Protein AF-A0A6A7LG44-F1 (afdb_monomer_lite)

Structure (mmCIF, N/CA/C/O backbone):
data_AF-A0A6A7LG44-F1
#
_entry.id   AF-A0A6A7LG44-F1
#
loop_
_atom_site.group_PDB
_atom_site.id
_atom_site.type_symbol
_atom_site.label_atom_id
_atom_site.label_alt_id
_atom_site.label_comp_id
_atom_site.label_asym_id
_atom_site.label_entity_id
_atom_site.label_seq_id
_atom_site.pdbx_PDB_ins_code
_atom_site.Cartn_x
_atom_site.Cartn_y
_atom_site.Cartn_z
_atom_site.occupancy
_atom_site.B_iso_or_equiv
_atom_site.auth_seq_id
_atom_site.auth_comp_id
_atom_site.auth_asym_id
_atom_site.auth_atom_id
_atom_site.pdbx_PDB_model_num
ATOM 1 N N . MET A 1 1 ? 0.742 14.446 -6.943 1.00 58.62 1 MET A N 1
ATOM 2 C CA . MET A 1 1 ? 0.602 13.362 -5.948 1.00 58.62 1 MET A CA 1
ATOM 3 C C . MET A 1 1 ? -0.773 12.757 -6.145 1.00 58.62 1 MET A C 1
ATOM 5 O O . MET A 1 1 ? -1.680 13.525 -6.442 1.00 58.62 1 MET A O 1
ATOM 9 N N . GLY A 1 2 ? -0.900 11.430 -6.089 1.00 68.12 2 GLY A N 1
ATOM 10 C CA . GLY A 1 2 ? -2.193 10.758 -6.260 1.00 68.12 2 GLY A CA 1
ATOM 11 C C . GLY A 1 2 ? -3.125 11.028 -5.080 1.00 68.12 2 GLY A C 1
ATOM 12 O O . GLY A 1 2 ? -2.655 11.289 -3.975 1.00 68.12 2 GLY A O 1
ATOM 13 N N . ILE A 1 3 ? -4.430 10.988 -5.319 1.00 86.12 3 ILE A N 1
ATOM 14 C CA . ILE A 1 3 ? -5.454 11.012 -4.268 1.00 86.12 3 ILE A CA 1
ATOM 15 C C . ILE A 1 3 ? -5.689 9.552 -3.844 1.00 86.12 3 ILE A C 1
ATOM 17 O O . ILE A 1 3 ? -5.476 8.653 -4.652 1.00 86.12 3 ILE A O 1
ATOM 21 N N . MET A 1 4 ? -6.024 9.302 -2.575 1.00 94.00 4 MET A N 1
ATOM 22 C CA . MET A 1 4 ? -6.431 7.955 -2.143 1.00 94.00 4 MET A CA 1
ATOM 23 C C . MET A 1 4 ? -7.726 7.548 -2.850 1.00 94.00 4 MET A C 1
ATOM 25 O O . MET A 1 4 ? -8.610 8.391 -3.000 1.00 94.00 4 MET A O 1
ATOM 29 N N . ASP A 1 5 ? -7.856 6.283 -3.242 1.00 95.81 5 ASP A N 1
ATOM 30 C CA . ASP A 1 5 ? -9.066 5.802 -3.922 1.00 95.81 5 ASP A CA 1
ATOM 31 C C . ASP A 1 5 ? -10.249 5.766 -2.955 1.00 95.81 5 ASP A C 1
ATOM 33 O O . ASP A 1 5 ? -11.361 6.174 -3.289 1.00 95.81 5 ASP A O 1
ATOM 37 N N . PHE A 1 6 ? -9.983 5.350 -1.713 1.00 96.75 6 PHE A N 1
ATOM 38 C CA . PHE A 1 6 ? -10.963 5.362 -0.635 1.00 96.75 6 PHE A CA 1
ATOM 39 C C . PHE A 1 6 ? -10.375 5.953 0.642 1.00 96.75 6 PHE A C 1
ATOM 41 O O . PHE A 1 6 ? -9.238 5.669 1.032 1.00 96.75 6 PHE A O 1
ATOM 48 N N . TYR A 1 7 ? -11.208 6.722 1.339 1.00 97.50 7 TYR A N 1
ATOM 49 C CA . TYR A 1 7 ? -10.982 7.100 2.725 1.00 97.50 7 TYR A CA 1
ATOM 50 C C . TYR A 1 7 ? -11.949 6.332 3.626 1.00 97.50 7 TYR A C 1
ATOM 52 O O . TYR A 1 7 ? -13.162 6.422 3.436 1.00 97.50 7 TYR A O 1
ATOM 60 N N . LEU A 1 8 ? -11.422 5.596 4.609 1.00 97.56 8 LEU A N 1
ATOM 61 C CA . LEU A 1 8 ? -12.232 4.869 5.592 1.00 97.56 8 LEU A CA 1
ATOM 62 C C . LEU A 1 8 ? -12.061 5.517 6.977 1.00 97.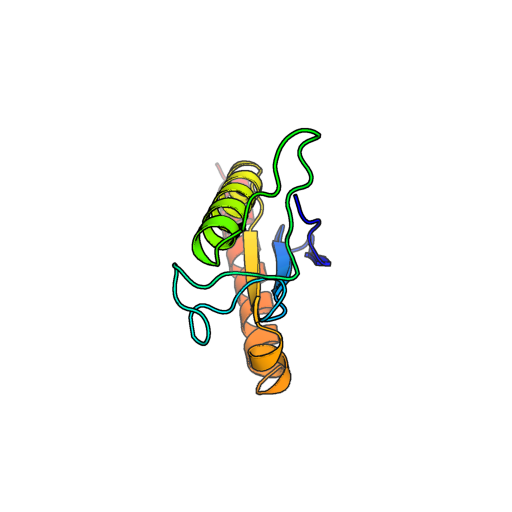56 8 LEU A C 1
ATOM 64 O O . LEU A 1 8 ? -11.022 5.314 7.628 1.00 97.56 8 LEU A O 1
ATOM 68 N N . PRO A 1 9 ? -13.042 6.310 7.441 1.00 96.56 9 PRO A N 1
ATOM 69 C CA . PRO A 1 9 ? -12.897 7.123 8.645 1.00 96.56 9 PRO A CA 1
ATOM 70 C C . PRO A 1 9 ? -12.719 6.287 9.920 1.00 96.56 9 PRO A C 1
ATOM 72 O O . PRO A 1 9 ? -11.975 6.681 10.816 1.00 96.56 9 PRO A O 1
ATOM 75 N N . GLU A 1 10 ? -13.309 5.093 10.003 1.00 95.75 10 GLU A N 1
ATOM 76 C CA . GLU A 1 10 ? -13.293 4.242 11.201 1.00 95.75 10 GLU A CA 1
ATOM 77 C C . GLU A 1 10 ? -11.893 3.754 11.595 1.00 95.75 10 GLU A C 1
ATOM 79 O O . GLU A 1 10 ? -11.677 3.372 12.749 1.00 95.75 10 GLU A O 1
ATOM 84 N N . GLY A 1 11 ? -10.959 3.727 10.643 1.00 96.75 11 GLY A N 1
ATOM 85 C CA . GLY A 1 11 ? -9.551 3.390 10.865 1.00 96.75 11 GLY A CA 1
ATOM 86 C C . GLY A 1 11 ? -8.584 4.538 10.569 1.00 96.75 11 GLY A C 1
ATOM 87 O O . GLY A 1 11 ? -7.368 4.319 10.569 1.00 96.75 11 GLY A O 1
ATOM 88 N N . ASN A 1 12 ? -9.114 5.724 10.243 1.00 96.94 12 ASN A N 1
ATOM 89 C CA . ASN A 1 12 ? -8.388 6.802 9.576 1.00 96.94 12 ASN A CA 1
ATOM 90 C C . ASN A 1 12 ? -7.512 6.274 8.421 1.00 96.94 12 ASN A C 1
ATOM 92 O O . ASN A 1 12 ? -6.311 6.555 8.358 1.00 96.94 12 ASN A O 1
ATOM 96 N N . ILE A 1 13 ? -8.087 5.417 7.569 1.00 98.06 13 ILE A N 1
ATOM 97 C CA . ILE A 1 13 ? -7.349 4.684 6.535 1.00 98.06 13 ILE A CA 1
ATOM 98 C C . ILE A 1 13 ? -7.403 5.442 5.212 1.00 98.06 13 ILE A C 1
ATOM 100 O O . ILE A 1 13 ? -8.487 5.725 4.709 1.00 98.06 13 ILE A O 1
ATOM 104 N N . ALA A 1 14 ? -6.232 5.691 4.630 1.00 98.00 14 ALA A N 1
ATOM 105 C CA . ALA A 1 14 ? -6.078 6.024 3.220 1.00 98.00 14 ALA A CA 1
ATOM 106 C C . ALA A 1 14 ? -5.778 4.727 2.454 1.00 98.00 14 ALA A C 1
ATOM 108 O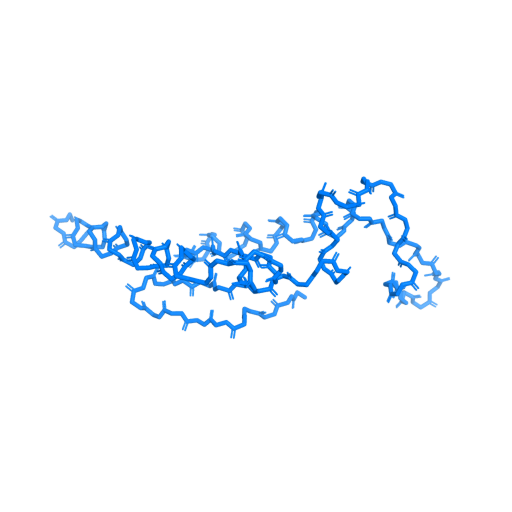 O . ALA A 1 14 ? -4.701 4.144 2.633 1.00 98.00 14 ALA A O 1
ATOM 109 N N . LEU A 1 15 ? -6.744 4.259 1.664 1.00 97.56 15 LEU A N 1
ATOM 110 C CA . LEU A 1 15 ? -6.661 3.011 0.907 1.00 97.56 15 LEU A CA 1
ATOM 111 C C . LEU A 1 15 ? -6.376 3.305 -0.569 1.00 97.56 15 LEU A C 1
ATOM 113 O O . LEU A 1 15 ? -7.046 4.141 -1.175 1.00 97.56 15 LEU A O 1
ATOM 117 N N . PHE A 1 16 ? -5.397 2.591 -1.119 1.00 97.00 16 PHE A N 1
ATOM 118 C CA . PHE A 1 16 ? -5.025 2.640 -2.530 1.00 97.00 16 PHE A CA 1
ATOM 119 C C . PHE A 1 16 ? -5.177 1.266 -3.183 1.00 97.00 16 PHE A C 1
ATOM 121 O O . PHE A 1 16 ? -4.813 0.250 -2.577 1.00 97.00 16 PHE A O 1
ATOM 128 N N . VAL A 1 17 ? -5.674 1.262 -4.415 1.00 95.88 17 VAL A N 1
ATOM 129 C CA . VAL A 1 17 ? -5.701 0.115 -5.320 1.00 95.88 17 VAL A CA 1
ATOM 130 C C . VAL A 1 17 ? -4.708 0.390 -6.442 1.00 95.88 17 VAL A C 1
ATOM 132 O O . VAL A 1 17 ? -4.932 1.220 -7.318 1.00 95.88 17 VAL A O 1
ATOM 135 N N . ASP A 1 18 ? -3.581 -0.303 -6.384 1.00 94.81 18 ASP A N 1
ATOM 136 C CA . ASP A 1 18 ? -2.468 -0.090 -7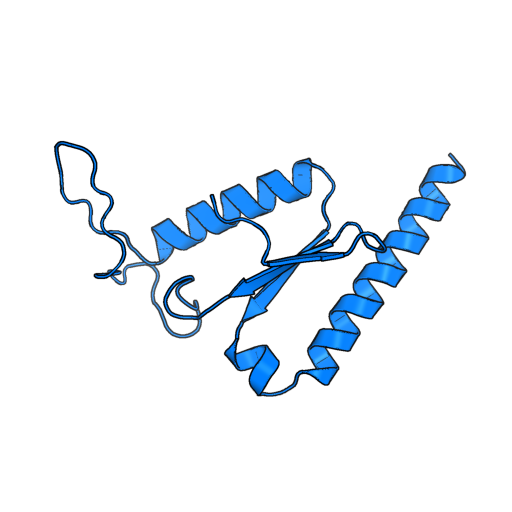.289 1.00 94.81 18 ASP A CA 1
ATOM 137 C C . ASP A 1 18 ? -2.626 -0.976 -8.530 1.00 94.81 18 ASP A C 1
ATOM 139 O O . ASP A 1 18 ? -2.560 -2.206 -8.453 1.00 94.81 18 ASP A O 1
ATOM 143 N N . ASP A 1 19 ? -2.802 -0.338 -9.687 1.00 91.19 19 ASP A N 1
ATOM 144 C CA . ASP A 1 19 ? -2.606 -0.985 -10.984 1.00 91.19 19 ASP A CA 1
ATOM 145 C C . ASP A 1 19 ? -1.106 -1.188 -11.239 1.00 91.19 19 ASP A C 1
ATOM 147 O O . ASP A 1 19 ? -0.299 -0.272 -11.050 1.00 91.19 19 ASP A O 1
ATOM 151 N N . GLY A 1 20 ? -0.743 -2.387 -11.700 1.00 89.94 20 GLY A N 1
ATOM 152 C CA . GLY A 1 20 ? 0.648 -2.816 -11.841 1.00 89.94 20 GLY A CA 1
ATOM 153 C C . GLY A 1 20 ? 1.440 -2.092 -12.930 1.00 89.94 20 GLY A C 1
ATOM 154 O O . GLY A 1 20 ? 2.661 -2.226 -12.950 1.00 89.94 20 GLY A O 1
ATOM 155 N N . VAL A 1 21 ? 0.790 -1.343 -13.829 1.00 89.00 21 VAL A N 1
ATOM 156 C CA . VAL A 1 21 ? 1.455 -0.517 -14.848 1.00 89.00 21 VAL A CA 1
ATOM 157 C C . VAL A 1 21 ? 1.661 0.896 -14.306 1.00 89.00 21 VAL A C 1
ATOM 159 O O . VAL A 1 21 ? 2.775 1.423 -14.323 1.00 89.00 21 VAL A O 1
ATOM 162 N N . TRP A 1 22 ? 0.612 1.528 -13.777 1.00 88.38 22 TRP A N 1
ATOM 163 C CA . TRP A 1 22 ? 0.705 2.894 -13.253 1.00 88.38 22 TRP A CA 1
ATOM 164 C C . TRP A 1 22 ? 1.566 2.984 -11.995 1.00 88.38 22 TRP A C 1
ATOM 166 O O . TRP A 1 22 ? 2.349 3.932 -11.851 1.00 88.38 22 TRP A O 1
ATOM 176 N N . HIS A 1 23 ? 1.457 1.994 -11.122 1.00 92.19 23 HIS A N 1
ATOM 177 C CA . HIS A 1 23 ? 2.364 1.736 -10.019 1.00 92.19 23 HIS A CA 1
ATOM 178 C C . HIS A 1 23 ? 3.155 0.483 -10.409 1.00 92.19 23 HIS A C 1
ATOM 180 O O . HIS A 1 23 ? 2.638 -0.611 -10.264 1.00 92.19 23 HIS A O 1
ATOM 186 N N . PRO A 1 24 ? 4.368 0.602 -10.973 1.00 93.75 24 PRO A N 1
ATOM 187 C CA . PRO A 1 24 ? 5.071 -0.540 -11.552 1.00 93.75 24 PRO A CA 1
ATOM 188 C C . PRO A 1 24 ? 5.259 -1.617 -10.486 1.00 93.75 24 PRO A C 1
ATOM 190 O O . PRO A 1 24 ? 5.991 -1.408 -9.521 1.00 93.75 24 PRO A O 1
ATOM 193 N N . ASP A 1 25 ? 4.552 -2.735 -10.611 1.00 95.00 25 ASP A N 1
ATOM 194 C CA . ASP A 1 25 ? 4.566 -3.787 -9.598 1.00 95.00 25 ASP A CA 1
ATOM 195 C C . ASP A 1 25 ? 5.994 -4.344 -9.462 1.00 95.00 25 ASP A C 1
ATOM 197 O O . ASP A 1 25 ? 6.529 -4.859 -10.445 1.00 95.00 25 ASP A O 1
ATOM 201 N N . PRO A 1 26 ? 6.636 -4.283 -8.279 1.00 94.50 26 PRO A N 1
ATOM 202 C CA . PRO A 1 26 ? 8.011 -4.752 -8.094 1.00 94.50 26 PRO A CA 1
ATOM 203 C C . PRO A 1 26 ? 8.180 -6.268 -8.280 1.00 94.50 26 PRO A C 1
ATOM 205 O O . PRO A 1 26 ? 9.302 -6.761 -8.257 1.00 94.50 26 PRO A O 1
ATOM 208 N N . ARG A 1 27 ? 7.088 -7.028 -8.439 1.00 94.19 27 ARG A N 1
ATOM 209 C CA . ARG A 1 27 ? 7.117 -8.448 -8.831 1.00 94.19 27 ARG A CA 1
ATOM 210 C C . ARG A 1 27 ? 7.276 -8.647 -10.341 1.00 94.19 27 ARG A C 1
ATOM 212 O O . ARG A 1 27 ? 7.522 -9.768 -10.772 1.00 94.19 27 ARG A O 1
ATOM 219 N N . ILE A 1 28 ? 7.054 -7.592 -11.126 1.00 93.94 28 ILE A N 1
ATOM 220 C CA . ILE A 1 28 ? 7.023 -7.608 -12.595 1.00 93.94 28 ILE A CA 1
ATOM 221 C C . ILE A 1 28 ? 8.101 -6.683 -13.174 1.00 93.94 28 ILE A C 1
ATOM 223 O O . ILE A 1 28 ? 8.686 -7.015 -14.199 1.00 93.94 28 ILE A O 1
ATOM 227 N N . TYR A 1 29 ? 8.355 -5.543 -12.527 1.00 95.06 29 TYR A N 1
ATOM 228 C CA . TYR A 1 29 ? 9.270 -4.506 -12.996 1.00 95.06 29 TYR A CA 1
ATOM 229 C C . TYR A 1 29 ? 10.561 -4.462 -12.184 1.00 95.06 29 TYR A C 1
ATOM 231 O O . TYR A 1 29 ? 10.542 -4.473 -10.951 1.00 95.06 29 TYR A O 1
ATOM 239 N N . GLU A 1 30 ? 11.673 -4.282 -12.887 1.00 97.06 30 GLU A N 1
ATOM 240 C CA . GLU A 1 30 ? 12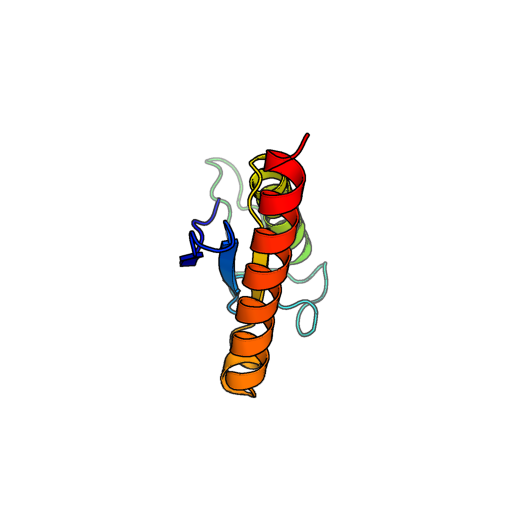.973 -3.984 -12.306 1.00 97.06 30 GLU A CA 1
ATOM 241 C C . GLU A 1 30 ? 13.136 -2.477 -12.044 1.00 97.06 30 GLU A C 1
ATOM 243 O O . GLU A 1 30 ? 12.571 -1.641 -12.756 1.00 97.06 30 GLU A O 1
ATOM 248 N N . PRO A 1 31 ? 13.960 -2.062 -11.061 1.00 96.06 31 PRO A N 1
ATOM 249 C CA . PRO A 1 31 ? 14.124 -0.652 -10.704 1.00 96.06 31 PRO A CA 1
ATOM 250 C C . PRO A 1 31 ? 14.532 0.255 -11.877 1.00 96.06 31 PRO A C 1
ATOM 252 O O . PRO A 1 31 ? 14.210 1.445 -11.871 1.00 96.06 31 PRO A O 1
ATOM 255 N N . THR A 1 32 ? 15.277 -0.282 -12.845 1.00 95.81 32 THR A N 1
ATOM 256 C CA . THR A 1 32 ? 15.797 0.442 -14.014 1.00 95.81 32 THR A CA 1
ATOM 257 C C . THR A 1 32 ? 14.850 0.448 -15.207 1.00 95.81 32 THR A C 1
ATOM 259 O O . THR A 1 32 ? 15.142 1.140 -16.183 1.00 95.81 32 THR A O 1
ATOM 262 N N . ASP A 1 33 ? 13.735 -0.284 -15.144 1.00 94.44 33 ASP A N 1
ATOM 263 C CA . ASP A 1 33 ? 12.790 -0.367 -16.254 1.00 94.44 33 ASP A CA 1
ATOM 264 C C . ASP A 1 33 ? 12.208 1.004 -16.579 1.00 94.44 33 ASP A C 1
ATOM 266 O O . ASP A 1 33 ? 11.784 1.757 -15.696 1.00 94.44 33 ASP A O 1
ATOM 270 N N . LEU A 1 34 ? 12.202 1.327 -17.872 1.00 92.00 34 LEU A N 1
ATOM 271 C CA . LEU A 1 34 ? 11.705 2.591 -18.394 1.00 92.00 34 LEU A CA 1
ATOM 272 C C . LEU A 1 34 ? 10.190 2.528 -18.594 1.00 92.00 34 LEU A C 1
ATOM 274 O O . LEU A 1 34 ? 9.667 1.639 -19.263 1.00 92.00 34 LEU A O 1
ATOM 278 N N . LEU A 1 35 ? 9.483 3.521 -18.062 1.00 88.56 35 LEU A N 1
ATOM 279 C CA . LEU A 1 35 ? 8.032 3.634 -18.168 1.00 88.56 35 LEU A CA 1
ATOM 280 C C . LEU A 1 35 ? 7.669 4.597 -19.301 1.00 88.56 35 LEU A C 1
ATOM 282 O O . LEU A 1 35 ? 7.522 5.803 -19.098 1.00 88.56 35 LEU A O 1
ATOM 286 N N . PHE A 1 36 ? 7.506 4.057 -20.509 1.00 72.69 36 PHE A N 1
ATOM 287 C CA . PHE A 1 36 ? 7.240 4.828 -21.734 1.00 72.69 36 PHE A CA 1
ATOM 288 C C . PHE A 1 36 ? 5.913 5.607 -21.733 1.00 72.69 36 PHE A C 1
ATOM 290 O O . PHE A 1 36 ? 5.684 6.431 -22.605 1.00 72.69 36 PHE A O 1
ATOM 297 N N . PHE A 1 37 ? 5.034 5.375 -20.761 1.00 72.50 37 PHE A N 1
ATOM 298 C CA . PHE A 1 37 ? 3.764 6.090 -20.588 1.00 72.50 37 PHE A CA 1
ATOM 299 C C . PHE A 1 37 ? 3.858 7.246 -19.576 1.00 72.50 37 PHE A C 1
ATOM 301 O O . PHE A 1 37 ? 2.932 8.047 -19.461 1.00 72.50 37 PHE A O 1
ATOM 308 N N . LYS A 1 38 ? 4.973 7.371 -18.841 1.00 64.44 38 LYS A N 1
ATOM 309 C CA . LYS A 1 38 ? 5.219 8.458 -17.883 1.00 64.44 38 LYS A CA 1
ATOM 310 C C . LYS A 1 38 ? 6.349 9.346 -18.388 1.00 64.44 38 LYS A C 1
ATOM 312 O O . LYS A 1 38 ? 7.491 9.234 -17.958 1.00 64.44 38 LYS A O 1
ATOM 317 N N . PHE A 1 39 ? 6.018 10.290 -19.262 1.00 62.41 39 PHE A N 1
ATOM 318 C CA . PHE A 1 39 ? 6.934 11.376 -19.599 1.00 62.41 39 PHE A CA 1
ATOM 319 C C . PHE A 1 39 ? 6.702 12.559 -18.665 1.00 62.41 39 PHE A C 1
ATOM 321 O O . PHE A 1 39 ? 5.596 13.093 -18.574 1.00 62.41 39 PHE A O 1
ATOM 328 N N . LYS A 1 40 ? 7.752 13.011 -17.972 1.00 58.50 40 LYS A N 1
ATOM 329 C CA . LYS A 1 40 ? 7.707 14.324 -17.322 1.00 58.50 40 LYS A CA 1
ATOM 330 C C . LYS A 1 40 ? 7.976 15.381 -18.382 1.00 58.50 40 LYS A C 1
ATOM 332 O O . LYS A 1 40 ? 9.127 15.629 -18.725 1.00 58.50 40 LYS A O 1
ATOM 337 N N . THR A 1 41 ? 6.924 16.041 -18.857 1.00 49.97 41 THR A N 1
ATOM 338 C CA . THR A 1 41 ? 7.055 17.275 -19.634 1.00 49.97 41 THR A CA 1
ATOM 339 C C . THR A 1 41 ? 7.459 18.405 -18.692 1.00 49.97 41 THR A C 1
ATOM 341 O O . THR A 1 41 ? 6.633 19.181 -18.211 1.00 49.97 41 THR A O 1
ATOM 344 N N . SER A 1 42 ? 8.748 18.497 -18.381 1.00 55.78 42 SER A N 1
ATOM 345 C CA . SER A 1 42 ? 9.305 19.803 -18.041 1.00 55.78 42 SER A CA 1
ATOM 346 C C . SER A 1 42 ? 9.463 20.567 -19.357 1.00 55.78 42 SER A C 1
ATOM 348 O O . SER A 1 42 ? 9.806 19.957 -20.366 1.00 55.78 42 SER A O 1
ATOM 350 N N . LYS A 1 43 ? 9.207 21.882 -19.389 1.00 55.19 43 LYS A N 1
ATOM 351 C CA . LYS A 1 43 ? 9.244 22.723 -20.610 1.00 55.19 43 LYS A CA 1
ATOM 352 C C . LYS A 1 43 ? 10.580 22.698 -21.394 1.00 55.19 43 LYS A C 1
ATOM 354 O O . LYS A 1 43 ? 10.709 23.447 -22.355 1.00 55.19 43 LYS A O 1
ATOM 359 N N . LYS A 1 44 ? 11.577 21.903 -20.987 1.00 50.88 44 LYS A N 1
ATOM 360 C CA . LYS A 1 44 ? 12.897 21.838 -21.618 1.00 50.88 44 LYS A CA 1
ATOM 361 C C . LYS A 1 44 ? 13.421 20.433 -21.934 1.00 50.88 44 LYS A C 1
ATOM 363 O O . LYS A 1 44 ? 14.213 20.347 -22.859 1.00 50.88 44 LYS A O 1
ATOM 368 N N . GLU A 1 45 ? 12.995 19.351 -21.270 1.00 55.25 45 GLU A N 1
ATOM 369 C CA . GLU A 1 45 ? 13.571 18.016 -21.531 1.00 55.25 45 GLU A CA 1
ATOM 370 C C . GLU A 1 45 ? 12.579 16.868 -21.301 1.00 55.25 45 GLU A C 1
ATOM 372 O O . GLU A 1 45 ? 11.854 16.838 -20.298 1.00 55.25 45 GLU A O 1
ATOM 377 N N . TRP A 1 46 ? 12.593 15.899 -22.225 1.00 58.97 46 TRP A N 1
ATOM 378 C CA . TRP A 1 46 ? 11.931 14.604 -22.084 1.00 58.97 46 TRP A CA 1
ATOM 379 C C . TRP A 1 46 ? 12.719 13.760 -21.089 1.00 58.97 46 TRP A C 1
ATOM 381 O O . TRP A 1 46 ? 13.726 13.149 -21.439 1.00 58.97 46 TRP A O 1
ATOM 391 N N . LYS A 1 47 ? 12.274 13.730 -19.832 1.00 69.56 47 LYS A N 1
ATOM 392 C CA . LYS A 1 47 ? 12.878 12.843 -18.838 1.00 69.56 47 LYS A CA 1
ATOM 393 C C . LYS A 1 47 ? 12.157 11.500 -18.845 1.00 69.56 47 LYS A C 1
ATOM 395 O O . LYS A 1 47 ? 10.972 11.435 -18.509 1.00 69.56 47 LYS A O 1
ATOM 400 N N . THR A 1 48 ? 12.886 10.448 -19.201 1.00 81.19 48 THR A N 1
ATOM 401 C CA . THR A 1 48 ? 12.482 9.060 -18.978 1.00 81.19 48 THR A CA 1
ATOM 402 C C . THR A 1 48 ? 12.281 8.823 -17.484 1.00 81.19 48 THR A C 1
ATOM 404 O O . THR A 1 48 ? 13.109 9.218 -16.662 1.00 81.19 48 THR A O 1
ATOM 407 N N . VAL A 1 49 ? 11.154 8.214 -17.127 1.00 89.44 49 VAL A N 1
ATOM 408 C CA . VAL A 1 49 ? 10.825 7.843 -15.748 1.00 89.44 49 VAL A CA 1
ATOM 409 C C . VAL A 1 49 ? 11.080 6.353 -15.588 1.00 89.44 49 VAL A C 1
ATOM 411 O O . VAL A 1 49 ? 10.584 5.558 -16.383 1.00 89.44 49 VAL A O 1
ATOM 414 N N . THR A 1 50 ? 11.854 5.983 -14.571 1.00 93.75 50 THR A N 1
ATOM 415 C CA . THR A 1 50 ? 12.090 4.577 -14.216 1.00 93.75 50 THR A CA 1
ATOM 416 C C . THR A 1 50 ? 11.044 4.061 -13.227 1.00 93.75 50 THR A C 1
ATOM 418 O O . THR A 1 50 ? 10.386 4.851 -12.539 1.00 93.75 50 THR A O 1
ATOM 421 N N . ALA A 1 51 ? 10.926 2.739 -13.079 1.00 95.19 51 ALA A N 1
ATOM 422 C CA . ALA A 1 51 ? 10.113 2.143 -12.018 1.00 95.19 51 ALA A CA 1
ATOM 423 C C . ALA A 1 51 ? 10.538 2.629 -10.622 1.00 95.19 51 ALA A C 1
ATOM 425 O O . ALA A 1 51 ? 9.704 3.046 -9.811 1.00 95.19 51 ALA A O 1
ATOM 426 N N . LYS A 1 52 ? 11.854 2.710 -10.380 1.00 95.50 52 LYS A N 1
ATOM 427 C CA . LYS A 1 52 ? 12.420 3.244 -9.137 1.00 95.50 52 LYS A CA 1
ATOM 428 C C . LYS A 1 52 ? 11.998 4.684 -8.862 1.00 95.50 52 LYS A C 1
ATOM 430 O O . LYS A 1 52 ? 11.729 5.022 -7.708 1.00 95.50 52 LYS A O 1
ATOM 435 N N . ASP A 1 53 ? 11.929 5.533 -9.886 1.00 93.31 53 ASP A N 1
ATOM 436 C CA . ASP A 1 53 ? 11.473 6.915 -9.718 1.00 93.31 53 ASP A CA 1
ATOM 437 C C . ASP A 1 53 ? 10.029 6.965 -9.209 1.00 93.31 53 ASP A C 1
ATOM 439 O O . ASP A 1 53 ? 9.726 7.760 -8.315 1.00 93.31 53 ASP A O 1
ATOM 443 N N . VAL A 1 54 ? 9.148 6.106 -9.735 1.00 92.69 54 VAL A N 1
ATOM 444 C CA . VAL A 1 54 ? 7.754 6.011 -9.276 1.00 92.69 54 VAL A CA 1
ATOM 445 C C . VAL A 1 54 ? 7.693 5.522 -7.833 1.00 92.69 54 VAL A C 1
ATOM 447 O O . VAL A 1 54 ? 7.086 6.196 -7.003 1.00 92.69 54 VAL A O 1
ATOM 450 N N . TRP A 1 55 ? 8.409 4.450 -7.485 1.00 95.19 55 TRP A N 1
ATOM 451 C CA . TRP A 1 55 ? 8.440 3.940 -6.108 1.00 95.19 55 TRP A CA 1
ATOM 452 C C . TRP A 1 55 ? 8.966 4.958 -5.098 1.00 95.19 55 TRP A C 1
ATOM 454 O O . TRP A 1 55 ? 8.487 5.022 -3.964 1.00 95.19 55 TRP A O 1
ATOM 464 N N . ILE A 1 56 ? 9.943 5.784 -5.488 1.00 95.06 56 ILE A N 1
ATOM 465 C CA . ILE A 1 56 ? 10.422 6.884 -4.646 1.00 95.06 56 ILE A CA 1
ATOM 466 C C . ILE A 1 56 ? 9.288 7.878 -4.384 1.00 95.06 56 ILE A C 1
ATOM 468 O O . ILE A 1 56 ? 9.098 8.274 -3.233 1.00 95.06 56 ILE A O 1
ATOM 472 N N . GLN A 1 57 ? 8.529 8.267 -5.411 1.00 92.62 57 GLN A N 1
ATOM 473 C CA . GLN A 1 57 ? 7.395 9.180 -5.243 1.00 92.62 57 GLN A CA 1
ATOM 474 C C . GLN A 1 57 ? 6.285 8.565 -4.385 1.00 92.62 57 GLN A C 1
ATOM 476 O O . GLN A 1 57 ? 5.804 9.226 -3.463 1.00 92.62 57 GLN A O 1
ATOM 481 N N . ASP A 1 58 ? 5.939 7.298 -4.614 1.00 93.94 58 ASP A N 1
ATOM 482 C CA . ASP A 1 58 ? 4.930 6.582 -3.828 1.00 93.94 58 ASP A CA 1
ATOM 483 C C . ASP A 1 58 ? 5.347 6.482 -2.358 1.00 93.94 58 ASP A C 1
ATOM 485 O O . ASP A 1 58 ? 4.553 6.738 -1.452 1.00 93.94 58 ASP A O 1
ATOM 489 N N . ARG A 1 59 ? 6.631 6.215 -2.087 1.00 95.06 59 ARG A N 1
ATOM 490 C CA . ARG A 1 59 ? 7.176 6.199 -0.724 1.00 95.06 59 ARG A CA 1
ATOM 491 C C . ARG A 1 59 ? 7.115 7.571 -0.057 1.00 95.06 59 ARG A C 1
ATOM 493 O O . ARG A 1 59 ? 6.744 7.649 1.114 1.00 95.06 59 ARG A O 1
ATOM 500 N N . ILE A 1 60 ? 7.472 8.644 -0.767 1.00 96.12 60 ILE A N 1
ATOM 501 C CA . ILE A 1 60 ? 7.374 10.017 -0.243 1.00 96.12 60 ILE A CA 1
ATOM 502 C C . ILE A 1 60 ? 5.920 10.332 0.118 1.00 96.12 60 ILE A C 1
ATOM 504 O O . ILE A 1 60 ? 5.652 10.821 1.216 1.00 96.12 60 ILE A O 1
ATOM 508 N N . HIS A 1 61 ? 4.983 9.992 -0.765 1.00 95.00 61 HIS A N 1
ATOM 509 C CA . HIS A 1 61 ? 3.562 10.217 -0.536 1.00 95.00 61 HIS A CA 1
ATOM 510 C C . HIS A 1 61 ? 3.034 9.409 0.660 1.00 95.00 61 HIS A C 1
ATOM 512 O O . HIS A 1 61 ? 2.391 9.968 1.549 1.00 95.00 61 HIS A O 1
ATOM 518 N N . ASN A 1 62 ? 3.387 8.125 0.753 1.00 95.69 62 ASN A N 1
ATOM 519 C CA . ASN A 1 62 ? 3.016 7.271 1.881 1.00 95.69 62 ASN A CA 1
ATOM 520 C C . ASN A 1 62 ? 3.549 7.822 3.211 1.00 95.69 62 ASN A C 1
ATOM 522 O O . ASN A 1 62 ? 2.835 7.828 4.213 1.00 95.69 62 ASN A O 1
ATOM 526 N N . ASN A 1 63 ? 4.793 8.303 3.230 1.00 96.75 63 ASN A N 1
ATOM 527 C CA . ASN A 1 63 ? 5.391 8.896 4.425 1.00 96.75 63 ASN A CA 1
ATOM 528 C C . ASN A 1 63 ? 4.699 10.203 4.822 1.00 96.75 63 ASN A C 1
ATOM 530 O O . ASN A 1 63 ? 4.483 10.442 6.010 1.00 96.75 63 ASN A O 1
ATOM 534 N N . TYR A 1 64 ? 4.311 11.023 3.845 1.00 96.31 64 TYR A N 1
ATOM 535 C CA . TYR A 1 64 ? 3.532 12.230 4.092 1.00 96.31 64 TYR A CA 1
ATOM 536 C C . TYR A 1 64 ? 2.163 11.910 4.710 1.00 96.31 64 TYR A C 1
ATOM 538 O O . TYR A 1 64 ? 1.809 12.477 5.737 1.00 96.31 64 TYR A O 1
ATOM 546 N N . LEU A 1 65 ? 1.410 10.957 4.157 1.00 96.62 65 LEU A N 1
ATOM 547 C CA . LEU A 1 65 ? 0.112 10.571 4.722 1.00 96.62 65 LEU A CA 1
ATOM 548 C C . LEU A 1 65 ? 0.252 9.999 6.139 1.00 96.62 65 LEU A C 1
ATOM 550 O O . LEU A 1 65 ? -0.484 10.389 7.045 1.00 96.62 65 LEU A O 1
ATOM 554 N N . LYS A 1 66 ? 1.253 9.144 6.371 1.00 96.19 66 LYS A N 1
ATOM 555 C CA . LYS A 1 66 ? 1.547 8.624 7.714 1.00 96.19 66 LYS A CA 1
ATOM 556 C C . LYS A 1 66 ? 1.889 9.742 8.703 1.00 96.19 66 LYS A C 1
ATOM 558 O O . LYS A 1 66 ? 1.418 9.698 9.836 1.00 96.19 66 LYS A O 1
ATOM 563 N N . SER A 1 67 ? 2.645 10.765 8.292 1.00 96.69 67 SER A N 1
ATOM 564 C CA . SER A 1 67 ? 2.962 11.911 9.164 1.00 96.69 67 SER A CA 1
ATOM 565 C C . SER A 1 67 ? 1.741 12.779 9.484 1.00 96.69 67 SER A C 1
ATOM 567 O O . SER A 1 67 ? 1.708 13.434 10.523 1.00 96.69 67 SER A O 1
ATOM 569 N N . LYS A 1 68 ? 0.702 12.735 8.641 1.00 95.69 68 LYS A N 1
ATOM 570 C CA . LYS A 1 68 ? -0.619 13.329 8.901 1.00 95.69 68 LYS A CA 1
ATOM 571 C C . LYS A 1 68 ? -1.550 12.436 9.730 1.00 95.69 68 LYS A C 1
ATOM 573 O O . LYS A 1 68 ? -2.689 12.814 9.975 1.00 95.69 68 LYS A O 1
ATOM 578 N N . GLY A 1 69 ? -1.073 11.281 10.194 1.00 95.00 69 GLY A N 1
ATOM 579 C CA . GLY A 1 69 ? -1.811 10.383 11.082 1.00 95.00 69 GLY A CA 1
ATOM 580 C C . GLY A 1 69 ? -2.683 9.347 10.372 1.00 95.00 69 GLY A C 1
ATOM 581 O O . GLY A 1 69 ? -3.402 8.614 11.054 1.00 95.00 69 GLY A O 1
ATOM 582 N N . TYR A 1 70 ? -2.626 9.257 9.040 1.00 97.06 70 TYR A N 1
ATOM 583 C CA . TYR A 1 70 ? -3.354 8.231 8.295 1.00 97.06 70 TYR A CA 1
ATOM 584 C C . TYR A 1 70 ? -2.716 6.851 8.468 1.00 97.06 70 TYR A C 1
ATOM 586 O O . TYR A 1 70 ? -1.493 6.685 8.417 1.00 97.06 70 TYR A O 1
ATOM 594 N N . THR A 1 71 ? -3.565 5.833 8.573 1.00 97.06 71 THR A N 1
ATOM 595 C CA . THR A 1 71 ? -3.186 4.446 8.307 1.00 97.06 71 THR A CA 1
ATOM 596 C C . THR A 1 71 ? -3.159 4.260 6.788 1.00 97.06 71 THR A C 1
ATOM 598 O O . THR A 1 71 ? -4.197 4.311 6.143 1.00 97.06 71 THR A O 1
ATOM 601 N N . VAL A 1 72 ? -1.986 4.072 6.184 1.00 97.19 72 VAL A N 1
ATOM 602 C CA . VAL A 1 72 ? -1.876 3.886 4.724 1.00 97.19 72 VAL A CA 1
ATOM 603 C C . VAL A 1 72 ? -1.888 2.399 4.388 1.00 97.19 72 VAL A C 1
ATOM 605 O O . VAL A 1 72 ? -1.008 1.671 4.852 1.00 97.19 72 VAL A O 1
ATOM 608 N N . ILE A 1 73 ? -2.852 1.970 3.572 1.00 97.12 73 ILE A N 1
ATOM 609 C CA . ILE A 1 73 ? -2.978 0.600 3.061 1.00 97.12 73 ILE A CA 1
ATOM 610 C C . ILE A 1 73 ? -2.964 0.659 1.535 1.00 97.12 73 ILE A C 1
ATOM 612 O O . ILE A 1 73 ? -3.632 1.503 0.944 1.00 97.12 73 ILE A O 1
ATOM 616 N N . ARG A 1 74 ? -2.191 -0.224 0.904 1.00 96.31 74 ARG A N 1
ATOM 617 C CA . ARG A 1 74 ? -2.135 -0.359 -0.554 1.00 96.31 74 ARG A CA 1
ATOM 618 C C . ARG A 1 74 ? -2.255 -1.829 -0.912 1.00 96.31 74 ARG A C 1
ATOM 620 O O . ARG A 1 74 ? -1.602 -2.648 -0.263 1.00 96.31 74 ARG A O 1
ATOM 627 N N . PHE A 1 75 ? -3.071 -2.134 -1.908 1.00 96.62 75 PHE A N 1
ATOM 628 C CA . PHE A 1 75 ? -3.219 -3.473 -2.465 1.00 96.62 75 PHE A CA 1
ATOM 629 C C . PHE A 1 75 ? -3.033 -3.412 -3.966 1.00 96.62 75 PHE A C 1
ATOM 631 O O . PHE A 1 75 ? -3.445 -2.441 -4.593 1.00 96.62 75 PHE A O 1
ATOM 638 N N . TRP A 1 76 ? -2.452 -4.457 -4.534 1.00 96.25 76 TRP A N 1
ATOM 639 C CA . TRP A 1 76 ? -2.376 -4.579 -5.982 1.00 96.25 76 TRP A CA 1
ATOM 640 C C . TRP A 1 76 ? -3.724 -5.036 -6.550 1.00 96.25 76 TRP A C 1
ATOM 642 O O . TRP A 1 76 ? -4.416 -5.840 -5.929 1.00 96.25 76 TRP A O 1
ATOM 652 N N . GLU A 1 77 ? -4.094 -4.593 -7.748 1.00 94.81 77 GLU A N 1
ATOM 653 C CA . GLU A 1 77 ? -5.325 -5.050 -8.415 1.00 94.81 77 GLU A CA 1
ATOM 654 C C . GLU A 1 77 ? -5.392 -6.586 -8.491 1.00 94.81 77 GLU A C 1
ATOM 656 O O . GLU A 1 77 ? -6.328 -7.198 -7.975 1.00 94.81 77 GLU A O 1
ATOM 661 N N . LYS A 1 78 ? -4.324 -7.222 -8.996 1.00 92.75 78 LYS A N 1
ATOM 662 C CA . LYS A 1 78 ? -4.221 -8.690 -9.109 1.00 92.75 78 LYS A CA 1
ATOM 663 C C . LYS A 1 78 ? -4.414 -9.423 -7.784 1.00 92.75 78 LYS A C 1
ATOM 665 O O . LYS A 1 78 ? -4.872 -10.561 -7.752 1.00 92.75 78 LYS A O 1
ATOM 670 N N . GLU A 1 79 ? -4.024 -8.798 -6.680 1.00 94.06 79 GLU A N 1
ATOM 671 C CA . GLU A 1 79 ? -4.187 -9.372 -5.350 1.00 94.06 79 GLU A CA 1
ATOM 672 C C . GLU A 1 79 ? -5.662 -9.424 -4.942 1.00 94.06 79 GLU A C 1
ATOM 674 O O . GLU A 1 79 ? -6.134 -10.443 -4.429 1.00 94.06 79 GLU A O 1
ATOM 679 N N . ILE A 1 80 ? -6.388 -8.342 -5.219 1.00 95.25 80 ILE A N 1
ATOM 680 C CA . ILE A 1 80 ? -7.820 -8.227 -4.956 1.00 95.25 80 ILE A CA 1
ATOM 681 C C . ILE A 1 80 ? -8.595 -9.209 -5.838 1.00 95.25 80 ILE A C 1
ATOM 683 O O . ILE A 1 80 ? -9.426 -9.950 -5.316 1.00 95.25 80 ILE A O 1
ATOM 687 N N . GLU A 1 81 ? -8.286 -9.268 -7.136 1.00 93.81 81 GLU A N 1
ATOM 688 C CA . GLU A 1 81 ? -8.923 -10.192 -8.086 1.00 93.81 81 GLU A CA 1
ATOM 689 C C . GLU A 1 81 ? -8.770 -11.658 -7.664 1.00 93.81 81 GLU A C 1
ATOM 691 O O . GLU A 1 81 ? -9.714 -12.440 -7.769 1.00 93.81 81 GLU A O 1
ATOM 696 N N . CYS A 1 82 ? -7.597 -12.035 -7.145 1.00 94.25 82 CYS A N 1
ATOM 697 C CA . CYS A 1 82 ? -7.336 -13.412 -6.731 1.00 94.25 82 CYS A CA 1
ATOM 698 C C . CYS A 1 82 ? -8.025 -13.799 -5.414 1.00 94.25 82 CYS A C 1
ATOM 700 O O . CYS A 1 82 ? -8.317 -14.977 -5.209 1.00 94.25 82 CYS A O 1
ATOM 702 N N . ALA A 1 83 ? -8.196 -12.863 -4.471 1.00 95.38 83 ALA A N 1
ATOM 703 C CA . ALA A 1 83 ? -8.562 -13.216 -3.097 1.00 95.38 83 ALA A CA 1
ATOM 704 C C . ALA A 1 83 ? -9.206 -12.070 -2.295 1.00 95.38 83 ALA A C 1
ATOM 706 O O . ALA A 1 83 ? -8.764 -11.768 -1.182 1.00 95.38 83 ALA A O 1
ATOM 707 N N . ILE A 1 84 ? -10.261 -11.441 -2.818 1.00 95.88 84 ILE A N 1
ATOM 708 C CA . ILE A 1 84 ? -10.871 -10.244 -2.213 1.00 95.88 84 ILE A CA 1
ATOM 709 C C . ILE A 1 84 ? -11.220 -10.378 -0.717 1.00 95.88 84 ILE A C 1
ATOM 711 O O . ILE A 1 84 ? -10.936 -9.463 0.060 1.00 95.88 84 ILE A O 1
ATOM 715 N N . ASP A 1 85 ? -11.725 -11.534 -0.272 1.00 97.50 85 ASP A N 1
ATOM 716 C CA . ASP A 1 85 ? -12.087 -11.772 1.134 1.00 97.50 85 ASP A CA 1
ATOM 717 C C . ASP A 1 85 ? -10.896 -11.609 2.087 1.00 97.50 85 ASP A C 1
ATOM 719 O O . ASP A 1 85 ? -11.013 -11.026 3.169 1.00 97.50 85 ASP A O 1
ATOM 723 N N . ARG A 1 86 ? -9.705 -12.056 1.669 1.00 97.06 86 ARG A N 1
ATOM 724 C CA . ARG A 1 86 ? -8.471 -11.902 2.452 1.00 97.06 86 ARG A CA 1
ATOM 725 C C . ARG A 1 86 ? -8.144 -10.426 2.676 1.00 97.06 86 ARG A C 1
ATOM 727 O O . ARG A 1 86 ? -7.721 -10.049 3.771 1.00 97.06 86 ARG A O 1
ATOM 734 N N . TYR A 1 87 ? -8.325 -9.599 1.652 1.00 96.75 87 TYR A N 1
ATOM 735 C CA . TYR A 1 87 ? -8.008 -8.173 1.695 1.00 96.75 87 TYR A CA 1
ATOM 736 C C . TYR A 1 87 ? -9.043 -7.377 2.493 1.00 96.75 87 TYR A C 1
ATOM 738 O O . TYR A 1 87 ? -8.665 -6.505 3.281 1.00 96.75 87 TYR A O 1
ATOM 746 N N . ILE A 1 88 ? -10.321 -7.759 2.414 1.00 97.00 88 ILE A N 1
ATOM 747 C CA . ILE A 1 88 ? -11.375 -7.249 3.303 1.00 97.00 88 ILE A CA 1
ATOM 748 C C . ILE A 1 88 ? -11.009 -7.501 4.774 1.00 97.00 88 ILE A C 1
ATOM 750 O O . ILE A 1 88 ? -11.100 -6.593 5.606 1.00 97.00 88 ILE A O 1
ATOM 754 N N . GLU A 1 89 ? -10.535 -8.702 5.112 1.00 98.12 89 GLU A N 1
ATOM 755 C CA . GLU A 1 89 ? -10.131 -9.026 6.485 1.00 98.12 89 GLU A CA 1
ATOM 756 C C . GLU A 1 89 ? -8.917 -8.215 6.967 1.00 98.12 89 GLU A C 1
ATOM 758 O O . GLU A 1 89 ? -8.855 -7.830 8.139 1.00 98.12 89 GLU A O 1
ATOM 763 N N . ILE A 1 90 ? -7.968 -7.881 6.085 1.00 97.69 90 ILE A N 1
ATOM 764 C CA . ILE A 1 90 ? -6.845 -6.986 6.419 1.00 97.69 90 ILE A CA 1
ATOM 765 C C . ILE A 1 90 ? -7.357 -5.585 6.779 1.00 97.69 90 ILE A C 1
ATOM 767 O O . ILE A 1 90 ? -6.925 -5.007 7.785 1.00 97.69 90 ILE A O 1
ATOM 771 N N . VAL A 1 91 ? -8.301 -5.046 6.002 1.00 98.12 91 VAL A N 1
ATOM 772 C CA . VAL A 1 91 ? -8.910 -3.735 6.276 1.00 98.12 91 VAL A CA 1
ATOM 773 C C . VAL A 1 91 ? -9.657 -3.753 7.612 1.00 98.12 91 VAL A C 1
ATOM 775 O O . VAL A 1 91 ? -9.397 -2.904 8.469 1.00 98.12 91 VAL A O 1
ATOM 778 N N . LYS A 1 92 ? -10.508 -4.759 7.856 1.00 98.19 92 LYS A N 1
ATOM 779 C CA . LYS A 1 92 ? -11.239 -4.909 9.129 1.00 98.19 92 LYS A CA 1
ATOM 780 C C . LYS A 1 92 ? -10.299 -4.982 10.333 1.00 98.19 92 LYS A C 1
ATOM 782 O O . LYS A 1 92 ? -10.509 -4.277 11.323 1.00 98.19 92 LYS A O 1
ATOM 787 N N . LYS A 1 93 ? -9.235 -5.790 10.253 1.00 97.94 93 LYS A N 1
ATOM 788 C CA . LYS A 1 93 ? -8.222 -5.891 11.319 1.00 97.94 93 LYS A CA 1
ATOM 789 C C . LYS A 1 93 ? -7.533 -4.552 11.565 1.00 97.94 93 LYS A C 1
ATOM 791 O O . LYS A 1 93 ? -7.320 -4.177 12.718 1.00 97.94 93 LYS A O 1
ATOM 796 N N . SER A 1 94 ? -7.240 -3.803 10.506 1.00 97.44 94 SER A N 1
ATOM 797 C CA . SER A 1 94 ? -6.607 -2.484 10.610 1.00 97.44 94 SER A CA 1
ATOM 798 C C . SER A 1 94 ? -7.508 -1.475 11.332 1.00 97.44 94 SER A C 1
ATOM 800 O O . SER A 1 94 ? -7.040 -0.774 12.231 1.00 97.44 94 SER A O 1
ATOM 802 N N . ILE A 1 95 ? -8.813 -1.475 11.036 1.00 97.88 95 ILE A N 1
ATOM 803 C CA . ILE A 1 95 ? -9.819 -0.673 11.754 1.00 97.88 95 ILE A CA 1
ATOM 804 C C . ILE A 1 95 ? -9.861 -1.051 13.243 1.00 97.88 95 ILE A C 1
ATOM 806 O O . ILE A 1 95 ? -9.843 -0.176 14.109 1.00 97.88 95 ILE A O 1
ATOM 810 N N . GLN A 1 96 ? -9.875 -2.346 13.574 1.00 97.50 96 GLN A N 1
ATOM 811 C CA . GLN A 1 96 ? -9.889 -2.797 14.972 1.00 97.50 96 GLN A CA 1
ATOM 812 C C . GLN A 1 96 ? -8.638 -2.350 15.743 1.00 97.50 96 GLN A C 1
ATOM 814 O O . GLN A 1 96 ? -8.743 -1.888 16.881 1.00 97.50 96 GLN A O 1
ATOM 819 N N . VAL A 1 97 ? -7.455 -2.466 15.132 1.00 96.12 97 VAL A N 1
ATOM 820 C CA . VAL A 1 97 ? -6.189 -2.011 15.727 1.00 96.12 97 VAL A CA 1
ATOM 821 C C . VAL A 1 97 ? -6.211 -0.503 15.962 1.00 96.12 97 VAL A C 1
ATOM 823 O O . VAL A 1 97 ? -5.798 -0.047 17.031 1.00 96.12 97 VAL A O 1
ATOM 826 N N . TYR A 1 98 ? -6.717 0.267 14.998 1.00 95.31 98 TYR A N 1
ATOM 827 C CA . TYR A 1 98 ? -6.851 1.712 15.132 1.00 95.31 98 TYR A CA 1
ATOM 828 C C . TYR A 1 98 ? -7.757 2.086 16.311 1.00 95.31 98 TYR A C 1
ATOM 830 O O . TYR A 1 98 ? -7.326 2.815 17.202 1.00 95.31 98 TYR A O 1
ATOM 838 N N . LYS A 1 99 ? -8.962 1.505 16.389 1.00 94.44 99 LYS A N 1
ATOM 839 C CA . LYS A 1 99 ? -9.915 1.758 17.484 1.00 94.44 99 LYS A CA 1
ATOM 840 C C . LYS A 1 99 ? -9.317 1.470 18.864 1.00 94.44 99 LYS A C 1
ATOM 842 O O . LYS A 1 99 ? -9.468 2.283 19.773 1.00 94.44 99 LYS A O 1
ATOM 847 N N . LYS A 1 100 ? -8.577 0.363 19.016 1.00 94.12 100 LYS A N 1
ATOM 848 C CA . LYS A 1 100 ? -7.882 0.027 20.275 1.00 94.12 100 LYS A CA 1
ATOM 849 C C . LYS A 1 100 ? -6.850 1.089 20.667 1.00 94.12 100 LYS A C 1
ATOM 851 O O . LYS A 1 100 ? -6.797 1.492 21.823 1.00 94.12 100 LYS A O 1
ATOM 856 N N . ARG A 1 101 ? -6.049 1.573 19.712 1.00 91.56 101 ARG A N 1
ATOM 857 C CA . ARG A 1 101 ? -5.045 2.626 19.960 1.00 91.56 101 ARG A CA 1
ATOM 858 C C . ARG A 1 101 ? -5.690 3.961 20.318 1.00 91.56 101 ARG A C 1
ATOM 860 O O . ARG A 1 101 ? -5.207 4.634 21.223 1.00 91.56 101 ARG A O 1
ATOM 867 N N . SER A 1 102 ? -6.768 4.332 19.634 1.00 87.19 102 SER A N 1
ATOM 868 C CA . SER A 1 102 ? -7.496 5.574 19.909 1.00 87.19 102 SER A CA 1
ATOM 869 C C . SER A 1 102 ? -8.147 5.552 21.292 1.00 87.19 102 SER A C 1
ATOM 871 O O . SER A 1 102 ? -8.033 6.530 22.020 1.00 87.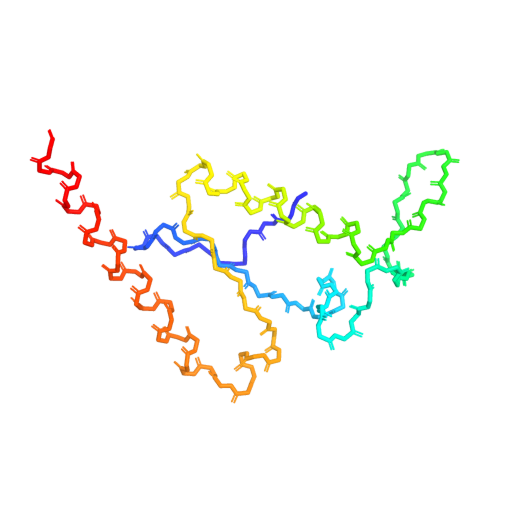19 102 SER A O 1
ATOM 873 N N . SER A 1 103 ? -8.722 4.415 21.698 1.00 88.19 103 SER A N 1
ATOM 874 C CA . SER A 1 103 ?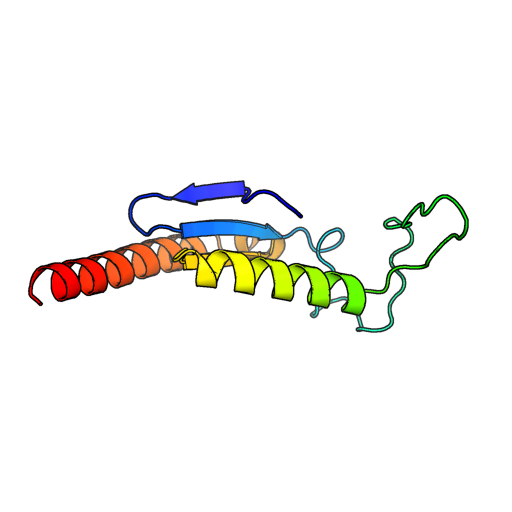 -9.268 4.233 23.049 1.00 88.19 103 SER A CA 1
ATOM 875 C C . SER A 1 103 ? -8.203 4.319 24.147 1.00 88.19 103 SER A C 1
ATOM 877 O O . SER A 1 103 ? -8.493 4.814 25.229 1.00 88.19 103 SER A O 1
ATOM 879 N N . LEU A 1 104 ? -6.980 3.840 23.899 1.00 85.50 104 LEU A N 1
ATOM 880 C CA . LEU A 1 104 ? -5.878 3.973 24.859 1.00 85.50 104 LEU A CA 1
ATOM 881 C C . LEU A 1 104 ? -5.399 5.424 24.976 1.00 85.50 104 LEU A C 1
ATOM 883 O O . LEU A 1 104 ? -5.082 5.878 26.068 1.00 85.50 104 LEU A O 1
ATOM 887 N N . ARG A 1 105 ? -5.368 6.163 23.862 1.00 81.25 105 ARG A N 1
ATOM 888 C CA . ARG A 1 105 ? -4.976 7.580 23.854 1.00 81.25 105 ARG A CA 1
ATOM 889 C C . ARG A 1 105 ? -5.978 8.487 24.557 1.00 81.25 105 ARG A C 1
ATOM 891 O O . ARG A 1 105 ? -5.558 9.501 25.081 1.00 81.25 105 ARG A O 1
ATOM 898 N N . SER A 1 106 ? -7.265 8.145 24.573 1.00 77.12 106 SER A N 1
ATOM 899 C CA . SER A 1 106 ? -8.274 8.919 25.309 1.00 77.12 106 SER A CA 1
ATOM 900 C C . SER A 1 106 ? -8.220 8.730 26.830 1.00 77.12 106 SER A C 1
ATOM 902 O O . SER A 1 106 ? -8.974 9.387 27.537 1.00 77.12 106 SER A O 1
ATOM 904 N N . LEU A 1 107 ? -7.393 7.804 27.327 1.00 72.88 107 LEU A N 1
ATOM 905 C CA . LEU A 1 107 ? -7.233 7.507 28.756 1.00 72.88 107 LEU A CA 1
ATOM 906 C C . LEU A 1 107 ? -5.962 8.125 29.369 1.00 72.88 107 LEU A C 1
ATOM 908 O O . LEU A 1 107 ? -5.749 7.972 30.570 1.00 72.88 107 LEU A O 1
ATOM 912 N N . LEU A 1 108 ? -5.120 8.768 28.553 1.00 59.62 108 LEU A N 1
ATOM 913 C CA . LEU A 1 108 ? -3.895 9.475 28.948 1.00 59.62 108 LEU A CA 1
ATOM 914 C C . LEU A 1 108 ? -4.116 10.984 28.840 1.00 59.62 108 LEU A C 1
ATOM 916 O O . LEU A 1 108 ? -3.559 11.703 29.695 1.00 59.62 108 LEU A O 1
#

pLDDT: mean 89.54, std 12.52, range [49.97, 98.19]

Secondary structure (DSSP, 8-state):
-PPPSEEEGGGTEEEEEE-TTTTT-TTT--TT-B-TT--EEETTEEEPPBHHHHHHHHHHHHHHHHHTT-EEEEEEHHHHHHHHHHHHHHHHHHHHHHHHHHHHHTT-

Radius of gyration: 16.87 Å; chains: 1; bounding box: 29×36×51 Å

Sequence (108 aa):
MGIMDFYLPEGNIALFVDDGVWHPDPRIYEPTDLLFFKFKTSKKEWKTVTAKDVWIQDRIHNNYLKSKGYTVIRFWEKEIECAIDRYIEIVKKSIQVYKKRSSLRSLL

Foldseek 3Di:
DDAQPDQDVLLRAREHADECLQQVPVVHFDQADWNPVDFDPDVPDGDTDGSVNSVVVVVVVVVVSVVVVHDYYYDYPVRCVVCVPVVVVVVVVSSVVSVVVVVVVVVD